Protein AF-A0A914HWP3-F1 (afdb_monomer_lite)

Foldseek 3Di:
DDPDPDDPPDDDDLVVLVVLVVQPVLVVVQVVQVVVVHGDPCSSVCSCCRPPVNHPPCPDPCVDPVNVVCVVCVVCPVVVVVVVVVVQVVQQVVCCVPVVDGPCCPVPPDPPPPDD

pLDDT: mean 80.07, std 15.44, range [36.03, 97.94]

Organism: Globodera rostochiensis (NCBI:txid31243)

InterPro domains:
  IPR012576 NADH dehydrogenase [ubiquinone] 1 beta subcomplex subunit 3 [PF08122] (39-98)

Secondary structure (DSSP, 8-state):
----------PPPGGGGTTGGG-HHHHHHHHHHHTTT---TTTTTTHHHH-SSS--GGGSTT-SHHHHHHHHHSTTHHHHHHHHHHHHHHHHHHHHHHHSS-TTTTTS--------

Structure (mmCIF, N/CA/C/O backbone):
data_AF-A0A914HWP3-F1
#
_entry.id   AF-A0A914HWP3-F1
#
loop_
_atom_site.group_PDB
_atom_site.id
_atom_site.type_symbol
_atom_site.label_atom_id
_atom_site.label_alt_id
_atom_site.label_comp_id
_atom_site.label_asym_id
_atom_site.label_entity_id
_atom_site.label_seq_id
_atom_site.pdbx_PDB_ins_code
_atom_site.Cartn_x
_atom_site.Cartn_y
_atom_site.Cartn_z
_atom_site.occupancy
_atom_site.B_iso_or_equiv
_atom_site.auth_seq_id
_atom_site.auth_comp_id
_atom_site.auth_asym_id
_atom_site.auth_atom_id
_atom_site.pdbx_PDB_model_num
ATOM 1 N N . MET A 1 1 ? -10.885 30.073 -17.946 1.00 42.28 1 MET A N 1
ATOM 2 C CA . MET A 1 1 ? -11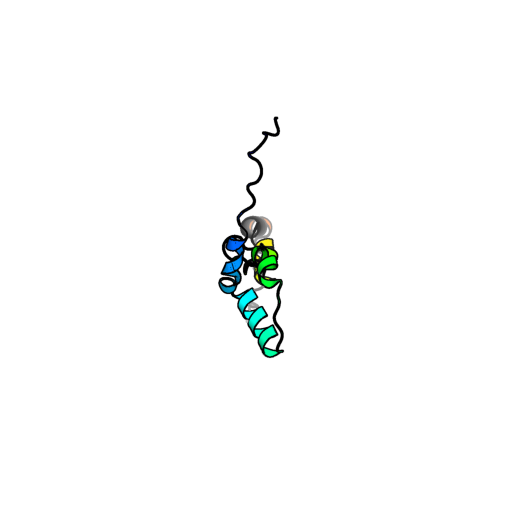.826 28.933 -17.859 1.00 42.28 1 MET A CA 1
ATOM 3 C C . MET A 1 1 ? -12.390 28.921 -16.446 1.00 42.28 1 MET A C 1
ATOM 5 O O . MET A 1 1 ? -11.610 28.897 -15.502 1.00 42.28 1 MET A O 1
ATOM 9 N N . GLY A 1 2 ? -13.701 29.134 -16.311 1.00 43.53 2 GLY A N 1
ATOM 10 C CA . GLY A 1 2 ? -14.360 29.486 -15.050 1.00 43.53 2 GLY A CA 1
ATOM 11 C C . GLY A 1 2 ? -14.321 28.372 -14.005 1.00 43.53 2 GLY A C 1
ATOM 12 O O . GLY A 1 2 ? -14.622 27.222 -14.310 1.00 43.53 2 GLY A O 1
ATOM 13 N N . HIS A 1 3 ? -13.971 28.732 -12.769 1.00 52.91 3 HIS A N 1
ATOM 14 C CA . HIS A 1 3 ? -14.231 27.904 -11.596 1.00 52.91 3 HIS A CA 1
ATOM 15 C C . HIS A 1 3 ? -15.731 27.991 -11.312 1.00 52.91 3 HIS A C 1
ATOM 17 O O . HIS A 1 3 ? -16.204 28.957 -10.719 1.00 52.91 3 HIS A O 1
ATOM 23 N N . GLY A 1 4 ? -16.489 27.031 -11.841 1.00 52.94 4 GLY A N 1
ATOM 24 C CA . GLY A 1 4 ? -17.908 26.905 -11.548 1.00 52.94 4 GLY A CA 1
ATOM 25 C C . GLY A 1 4 ? -18.111 26.750 -10.046 1.00 52.94 4 GLY A C 1
ATOM 26 O O . GLY A 1 4 ? -17.471 25.908 -9.416 1.00 52.94 4 GLY A O 1
ATOM 27 N N . ASN A 1 5 ? -19.000 27.575 -9.497 1.00 56.75 5 ASN A N 1
ATOM 28 C CA . ASN A 1 5 ? -19.604 27.391 -8.186 1.00 56.75 5 ASN A CA 1
ATOM 29 C C . ASN A 1 5 ? -20.333 26.039 -8.189 1.00 56.75 5 ASN A C 1
ATOM 31 O O . ASN A 1 5 ? -21.508 25.966 -8.542 1.00 56.75 5 ASN A O 1
ATOM 35 N N . GLY A 1 6 ? -19.615 24.956 -7.893 1.00 66.06 6 GLY A N 1
ATOM 36 C CA . GLY A 1 6 ? -20.238 23.674 -7.599 1.00 66.06 6 GLY A CA 1
ATOM 37 C C . GLY A 1 6 ? -21.149 23.842 -6.389 1.00 66.06 6 GLY A C 1
ATOM 38 O O . GLY A 1 6 ? -20.835 24.634 -5.496 1.00 66.06 6 GLY A O 1
ATOM 39 N N . ASP A 1 7 ? -22.275 23.126 -6.376 1.00 72.75 7 ASP A N 1
ATOM 40 C CA . ASP A 1 7 ? -23.163 23.078 -5.215 1.00 72.75 7 ASP A CA 1
ATOM 41 C C . ASP A 1 7 ? -22.343 22.931 -3.919 1.00 72.75 7 ASP A C 1
ATOM 43 O O . ASP A 1 7 ? -21.355 22.182 -3.910 1.00 72.75 7 ASP A O 1
ATOM 47 N N . PRO A 1 8 ? -22.724 23.620 -2.824 1.00 80.06 8 PRO A N 1
ATOM 48 C CA . PRO A 1 8 ? -22.002 23.524 -1.567 1.00 80.06 8 PRO A CA 1
ATOM 49 C C . PRO A 1 8 ? -21.828 22.055 -1.190 1.00 80.06 8 PRO A C 1
ATOM 51 O O . PRO A 1 8 ? -22.783 21.275 -1.263 1.00 80.06 8 PRO A O 1
ATOM 54 N N . PHE A 1 9 ? -20.611 21.675 -0.796 1.00 80.06 9 PHE A N 1
ATOM 55 C CA . PHE A 1 9 ? -20.318 20.310 -0.378 1.00 80.06 9 PHE A CA 1
ATOM 56 C C . PHE A 1 9 ? -21.330 19.869 0.687 1.00 80.06 9 PHE A C 1
ATOM 58 O O . PHE A 1 9 ? -21.373 20.409 1.795 1.00 80.06 9 PHE A O 1
ATOM 65 N N . LYS A 1 10 ? -22.171 18.893 0.337 1.00 84.25 10 LYS A N 1
ATOM 66 C CA . LYS A 1 10 ? -23.180 18.352 1.245 1.00 84.25 10 LYS A CA 1
ATOM 67 C C . LYS A 1 10 ? -22.485 17.409 2.216 1.00 84.25 10 LYS A C 1
ATOM 69 O O . LYS A 1 10 ? -22.155 16.279 1.861 1.00 84.25 10 LYS A O 1
ATOM 74 N N . VAL A 1 11 ? -22.258 17.885 3.438 1.00 82.75 11 VAL A N 1
ATOM 75 C CA . VAL A 1 11 ? -21.695 17.064 4.514 1.00 82.75 11 VAL A CA 1
ATOM 76 C C . VAL A 1 11 ? -22.665 15.909 4.804 1.00 82.75 11 VAL A C 1
ATOM 78 O O . VAL A 1 11 ? -23.838 16.166 5.087 1.00 82.75 11 VAL A O 1
ATOM 81 N N . PRO A 1 12 ? -22.219 14.642 4.725 1.00 85.25 12 PRO A N 1
ATOM 82 C CA . PRO A 1 12 ? -23.077 13.503 5.016 1.00 85.25 12 PRO A CA 1
ATOM 83 C C . PRO A 1 12 ? -23.476 13.489 6.495 1.00 85.25 12 PRO A C 1
ATOM 85 O O . PRO A 1 12 ? -22.723 13.919 7.370 1.00 85.25 12 PRO A O 1
ATOM 88 N N . HIS A 1 13 ? -24.663 12.955 6.783 1.00 90.12 13 HIS A N 1
ATOM 89 C CA . HIS A 1 13 ? -25.126 12.794 8.156 1.00 90.12 13 HIS A CA 1
ATOM 90 C C . HIS A 1 13 ? -24.181 11.869 8.944 1.00 90.12 13 HIS A C 1
ATOM 92 O O . HIS A 1 13 ? -23.703 10.857 8.431 1.00 90.12 13 HIS A O 1
ATOM 98 N N . TRP A 1 14 ? -23.929 12.185 10.216 1.00 87.38 14 TRP A N 1
ATOM 99 C CA . TRP A 1 14 ? -22.944 11.483 11.053 1.00 87.38 14 TRP A CA 1
ATOM 100 C C . TRP A 1 14 ? -23.216 9.979 11.210 1.00 87.38 14 TRP A C 1
ATOM 102 O O . TRP A 1 14 ? -22.292 9.205 11.466 1.00 87.38 14 TRP A O 1
ATOM 112 N N . SER A 1 15 ? -24.472 9.550 11.050 1.00 89.19 15 SER A N 1
ATOM 113 C CA . SER A 1 15 ? -24.880 8.147 11.187 1.00 89.19 15 SER A CA 1
ATOM 114 C C . SER A 1 15 ? -24.220 7.223 10.170 1.00 89.19 15 SER A C 1
ATOM 116 O O . SER A 1 15 ? -24.094 6.034 10.445 1.00 89.19 15 SER A O 1
ATOM 118 N N . VAL A 1 16 ? -23.750 7.760 9.039 1.00 86.31 16 VAL A N 1
ATOM 119 C CA . VAL A 1 16 ? -23.005 7.007 8.017 1.00 86.31 16 VAL A CA 1
ATOM 120 C C . VAL A 1 16 ? -21.738 6.367 8.605 1.00 86.31 16 VAL A C 1
ATOM 122 O O . VAL A 1 16 ? -21.273 5.341 8.114 1.00 86.31 16 VAL A O 1
ATOM 125 N N . TYR A 1 17 ? -21.197 6.918 9.698 1.00 86.31 17 TYR A N 1
ATOM 126 C CA . TYR A 1 17 ? -20.009 6.379 10.362 1.00 86.31 17 TYR A CA 1
ATOM 127 C C . TYR A 1 17 ? -20.301 5.408 11.518 1.00 86.31 17 TYR A C 1
ATOM 129 O O . TYR A 1 17 ? -19.372 4.950 12.188 1.00 86.31 17 TYR A O 1
ATOM 137 N N . ASN A 1 18 ? -21.571 5.083 11.781 1.00 88.75 18 ASN A N 1
ATOM 138 C CA . ASN A 1 18 ? -21.925 4.104 12.813 1.00 88.75 18 ASN A CA 1
ATOM 139 C C . ASN A 1 18 ? -21.577 2.668 12.404 1.00 88.75 18 ASN A C 1
ATOM 141 O O . ASN A 1 18 ? -21.314 1.855 13.285 1.00 88.75 18 ASN A O 1
ATOM 145 N N . ASP A 1 19 ? -21.478 2.393 11.104 1.00 87.75 19 ASP A N 1
ATOM 146 C CA . ASP A 1 19 ? -21.205 1.064 10.543 1.00 87.75 19 ASP A CA 1
ATOM 147 C C . ASP A 1 19 ? -19.713 0.686 10.571 1.00 87.75 19 ASP A C 1
ATOM 149 O O . ASP A 1 19 ? -19.216 -0.061 9.723 1.00 87.75 19 ASP A O 1
ATOM 153 N N . TRP A 1 20 ? -18.963 1.190 11.553 1.00 88.56 20 TRP A N 1
ATOM 154 C CA . TRP A 1 20 ? -17.519 0.981 11.648 1.00 88.56 20 TRP A CA 1
ATOM 155 C C . TRP A 1 20 ? -17.131 -0.497 11.785 1.00 88.56 20 TRP A C 1
ATOM 157 O O . TRP A 1 20 ? -16.023 -0.881 11.397 1.00 88.56 20 TRP A O 1
ATOM 167 N N . GLN A 1 21 ? -18.049 -1.348 12.263 1.00 90.50 21 GLN A N 1
ATOM 168 C CA . GLN A 1 21 ? -17.841 -2.794 12.350 1.00 90.50 21 GLN A CA 1
ATOM 169 C C . GLN A 1 21 ? -17.736 -3.475 10.975 1.00 90.50 21 GLN A C 1
ATOM 171 O O . GLN A 1 21 ? -17.249 -4.602 10.896 1.00 90.50 21 GLN A O 1
ATOM 176 N N . ARG A 1 22 ? -18.138 -2.813 9.879 1.00 88.31 22 ARG A N 1
ATOM 177 C CA . ARG A 1 22 ? -17.911 -3.331 8.517 1.00 88.31 22 ARG A CA 1
ATOM 178 C C . ARG A 1 22 ? -16.425 -3.359 8.156 1.00 88.31 22 ARG A C 1
ATOM 180 O O . ARG A 1 22 ? -16.024 -4.131 7.288 1.00 88.31 22 ARG A O 1
ATOM 187 N N . SER A 1 23 ? -15.597 -2.541 8.813 1.00 87.31 23 SER A N 1
ATOM 188 C CA . SER A 1 23 ? -14.157 -2.535 8.578 1.00 87.31 23 SER A CA 1
ATOM 189 C C . SER A 1 23 ? -13.455 -3.639 9.380 1.00 87.31 23 SER A C 1
ATOM 191 O O . SER A 1 23 ? -13.388 -3.555 10.611 1.00 87.31 23 SER A O 1
ATOM 193 N N . PRO A 1 24 ? -12.839 -4.645 8.726 1.00 88.50 24 PRO A N 1
ATOM 194 C CA . PRO A 1 24 ? -12.145 -5.719 9.438 1.00 88.50 24 PRO A CA 1
ATOM 195 C C . PRO A 1 24 ? -10.958 -5.200 10.266 1.00 88.50 24 PRO A C 1
ATOM 197 O O . PRO A 1 24 ? -10.632 -5.775 11.305 1.00 88.50 24 PRO A O 1
ATOM 200 N N . HIS A 1 25 ? -10.338 -4.092 9.846 1.00 87.75 25 HIS A N 1
ATOM 201 C CA . HIS A 1 25 ? -9.231 -3.459 10.565 1.00 87.75 25 HIS A CA 1
ATOM 202 C C . HIS A 1 25 ? -9.681 -2.872 11.906 1.00 87.75 25 HIS A C 1
ATOM 204 O O . HIS A 1 25 ? -9.042 -3.123 12.929 1.00 87.75 25 HIS A O 1
ATOM 210 N N . LEU A 1 26 ? -10.803 -2.144 11.920 1.00 91.50 26 LEU A N 1
ATOM 211 C CA . LEU A 1 26 ? -11.336 -1.549 13.147 1.00 91.50 26 LEU A CA 1
ATOM 212 C C . LEU A 1 26 ? -11.908 -2.596 14.096 1.00 91.50 26 LEU A C 1
ATOM 214 O O . LEU A 1 26 ? -11.737 -2.470 15.304 1.00 91.50 26 LEU A O 1
ATOM 218 N N . VAL A 1 27 ? -12.512 -3.664 13.571 1.00 93.00 27 VAL A N 1
ATOM 219 C CA . VAL A 1 27 ? -12.955 -4.797 14.397 1.00 93.00 27 VAL A CA 1
ATOM 220 C C . VAL A 1 27 ? -11.767 -5.469 15.087 1.00 93.00 27 VAL A C 1
ATOM 222 O O . VAL A 1 27 ? -11.826 -5.745 16.285 1.00 93.00 27 VAL A O 1
ATOM 225 N N . ALA A 1 28 ? -10.669 -5.715 14.368 1.00 92.94 28 ALA A N 1
ATOM 226 C CA . ALA A 1 28 ? -9.462 -6.293 14.960 1.00 92.94 28 ALA A CA 1
ATOM 227 C C . ALA A 1 28 ? -8.824 -5.363 16.009 1.00 92.94 28 ALA A C 1
ATOM 229 O O . ALA A 1 28 ? -8.368 -5.831 17.056 1.00 92.94 28 ALA A O 1
ATOM 230 N N . TYR A 1 29 ? -8.822 -4.054 15.749 1.00 93.50 29 TYR A N 1
ATOM 231 C CA . TYR A 1 29 ? -8.360 -3.034 16.689 1.00 93.50 29 TYR A CA 1
ATOM 232 C C . TYR A 1 29 ? -9.220 -2.990 17.960 1.00 93.50 29 TYR A C 1
ATOM 234 O O . TYR A 1 29 ? -8.675 -3.105 19.058 1.00 93.50 29 TYR A O 1
ATOM 242 N N . ALA A 1 30 ? -10.548 -2.941 17.824 1.00 94.81 30 ALA A N 1
ATOM 243 C CA . ALA A 1 30 ? -11.479 -2.966 18.949 1.00 94.81 30 ALA A CA 1
ATOM 244 C C . ALA A 1 30 ? -11.303 -4.230 19.804 1.00 94.81 30 ALA A C 1
ATOM 246 O O . ALA A 1 30 ? -11.151 -4.124 21.016 1.00 94.81 30 ALA A O 1
ATOM 247 N N . LYS A 1 31 ? -11.191 -5.413 19.181 1.00 95.69 31 LYS A N 1
ATOM 248 C CA . LYS A 1 31 ? -10.900 -6.675 19.890 1.00 95.69 31 LYS A CA 1
ATOM 249 C C . LYS A 1 31 ? -9.556 -6.649 20.622 1.00 95.69 31 LYS A C 1
ATOM 251 O O . LYS A 1 31 ? -9.394 -7.268 21.669 1.00 95.69 31 LYS A O 1
ATOM 256 N N . ARG A 1 32 ? -8.542 -5.975 20.070 1.00 96.06 32 ARG A N 1
ATOM 257 C CA . ARG A 1 32 ? -7.241 -5.823 20.739 1.00 96.06 32 ARG A CA 1
ATOM 258 C C . ARG A 1 32 ? -7.352 -4.933 21.975 1.00 96.06 32 ARG A C 1
ATOM 260 O O . ARG A 1 32 ? -6.749 -5.280 22.983 1.00 96.06 32 ARG A O 1
ATOM 267 N N . LEU A 1 33 ? -8.103 -3.838 21.896 1.00 96.38 33 LEU A N 1
ATOM 268 C CA . LEU A 1 33 ? -8.366 -2.966 23.041 1.00 96.38 33 LEU A CA 1
ATOM 269 C C . LEU A 1 33 ? -9.192 -3.672 24.113 1.00 96.38 33 LEU A C 1
ATOM 271 O O . LEU A 1 33 ? -8.833 -3.618 25.284 1.00 96.38 33 LEU A O 1
ATOM 275 N N . GLU A 1 34 ? -10.224 -4.407 23.705 1.00 96.00 34 GLU A N 1
ATOM 276 C CA . GLU A 1 34 ? -11.084 -5.175 24.604 1.00 96.00 34 GLU A CA 1
ATOM 277 C C . GLU A 1 34 ? -10.288 -6.224 25.390 1.00 96.00 34 GLU A C 1
ATOM 279 O O . GLU A 1 34 ? -10.464 -6.349 26.598 1.00 96.00 34 GLU A O 1
ATOM 284 N N . ARG A 1 35 ? -9.320 -6.900 24.749 1.00 96.12 35 ARG A N 1
ATOM 285 C CA . ARG A 1 35 ? -8.377 -7.802 25.442 1.00 96.12 35 ARG A CA 1
ATOM 286 C C . ARG A 1 35 ? -7.542 -7.113 26.523 1.00 96.12 35 ARG A C 1
ATOM 288 O O . ARG A 1 35 ? -7.043 -7.792 27.411 1.00 96.12 35 ARG A O 1
ATOM 295 N N . MET A 1 36 ? -7.366 -5.798 26.438 1.00 96.06 36 MET A N 1
ATOM 296 C CA . MET A 1 36 ? -6.684 -4.991 27.453 1.00 96.06 36 MET A CA 1
ATOM 297 C C . MET A 1 36 ? -7.669 -4.349 28.446 1.00 96.06 36 MET A C 1
ATOM 299 O O . MET A 1 36 ? -7.232 -3.656 29.356 1.00 96.06 36 MET A O 1
ATOM 303 N N . GLY A 1 37 ? -8.981 -4.558 28.284 1.00 95.88 37 GLY A N 1
ATOM 304 C CA . GLY A 1 37 ? -10.026 -3.897 29.070 1.00 95.88 37 GLY A CA 1
ATOM 305 C C . GLY A 1 37 ? -10.293 -2.443 28.658 1.00 95.88 37 GLY A C 1
ATOM 306 O O . GLY A 1 37 ? -10.929 -1.705 29.406 1.00 95.88 37 GLY A O 1
ATOM 307 N N . LEU A 1 38 ? -9.808 -2.010 27.488 1.00 96.31 38 LEU A N 1
ATOM 308 C CA . LEU A 1 38 ? -9.985 -0.650 26.976 1.00 96.31 38 LEU A CA 1
ATOM 309 C C . LEU A 1 38 ? -11.066 -0.586 25.890 1.00 96.31 38 LEU A C 1
ATOM 311 O O . LEU A 1 38 ? -11.284 -1.529 25.128 1.00 96.31 38 LEU A O 1
ATOM 315 N N . LYS A 1 39 ? -11.693 0.586 25.768 1.00 93.75 39 LYS A N 1
ATOM 316 C CA . LYS A 1 39 ? -12.617 0.933 24.684 1.00 93.75 39 LYS A CA 1
ATOM 317 C C . LYS A 1 39 ? -12.223 2.281 24.093 1.00 93.75 39 LYS A C 1
ATOM 319 O O . LYS A 1 39 ? -12.018 3.235 24.834 1.00 93.75 39 LYS A O 1
ATOM 324 N N . ASP A 1 40 ? -12.163 2.362 22.767 1.00 93.88 40 ASP A N 1
ATOM 325 C CA . ASP A 1 40 ? -11.893 3.613 22.057 1.00 93.88 40 ASP A CA 1
ATOM 326 C C . ASP A 1 40 ? -13.207 4.363 21.752 1.00 93.88 40 ASP A C 1
ATOM 328 O O . ASP A 1 40 ? -14.023 3.869 20.964 1.00 93.88 40 ASP A O 1
ATOM 332 N N . PRO A 1 41 ? -13.448 5.546 22.351 1.00 93.88 41 PRO A N 1
ATOM 333 C CA . PRO A 1 41 ? -14.644 6.343 22.079 1.00 93.88 41 PRO A CA 1
ATOM 334 C C . PRO A 1 41 ? -14.621 7.021 20.697 1.00 93.88 41 PRO A C 1
ATOM 336 O O . PRO A 1 41 ? -15.679 7.399 20.187 1.00 93.88 41 PRO A O 1
ATOM 339 N N . TRP A 1 42 ? -13.451 7.142 20.063 1.00 94.06 42 TRP A N 1
ATOM 340 C CA . TRP A 1 42 ? -13.241 7.841 18.791 1.00 94.06 42 TRP A CA 1
ATOM 341 C C . TRP A 1 42 ? -13.258 6.921 17.569 1.00 94.06 42 TRP A C 1
ATOM 343 O O . TRP A 1 42 ? -13.082 7.393 16.445 1.00 94.06 42 TRP A O 1
ATOM 353 N N . ILE A 1 43 ? -13.540 5.628 17.748 1.00 93.00 43 ILE A N 1
ATOM 354 C CA . ILE A 1 43 ? -13.478 4.633 16.666 1.00 93.00 43 ILE A CA 1
ATOM 355 C C . ILE A 1 43 ? -14.366 4.978 15.456 1.00 93.00 43 ILE A C 1
ATOM 357 O O . ILE A 1 43 ? -14.006 4.705 14.313 1.00 93.00 43 ILE A O 1
ATOM 361 N N . A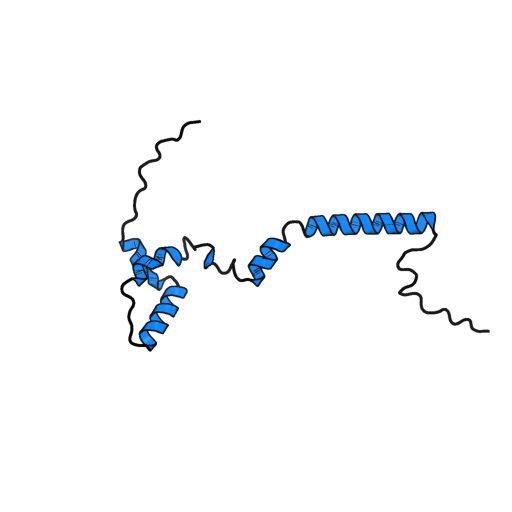RG A 1 44 ? -15.499 5.654 15.688 1.00 91.31 44 ARG A N 1
ATOM 362 C CA . ARG A 1 44 ? -16.381 6.148 14.616 1.00 91.31 44 ARG A CA 1
ATOM 363 C C . ARG A 1 44 ? -15.750 7.287 13.821 1.00 91.31 44 ARG A C 1
ATOM 365 O O . ARG A 1 44 ? -15.902 7.341 12.608 1.00 91.31 44 ARG A O 1
ATOM 372 N N . ASN A 1 45 ? -15.014 8.175 14.487 1.00 91.38 45 ASN A N 1
ATOM 373 C CA . ASN A 1 45 ? -14.381 9.324 13.842 1.00 91.38 45 ASN A CA 1
ATOM 374 C C . ASN A 1 45 ? -13.251 8.906 12.896 1.00 91.38 45 ASN A C 1
ATOM 376 O O . ASN A 1 45 ? -12.994 9.587 11.915 1.00 91.38 45 ASN A O 1
ATOM 380 N N . ILE A 1 46 ? -12.587 7.779 13.159 1.00 89.25 46 ILE A N 1
ATOM 381 C CA . ILE A 1 46 ? -11.523 7.258 12.287 1.00 89.25 46 ILE A CA 1
ATOM 382 C C . ILE A 1 46 ? -12.052 6.323 11.191 1.00 89.25 46 ILE A C 1
ATOM 384 O O . ILE A 1 46 ? -11.292 5.921 10.313 1.00 89.25 46 ILE A O 1
ATOM 388 N N . TYR A 1 47 ? -13.346 5.978 11.203 1.00 88.94 47 TYR A N 1
ATOM 389 C CA . TYR A 1 47 ? -13.907 4.985 10.286 1.00 88.94 47 TYR A CA 1
ATOM 390 C C . TYR A 1 47 ? -13.811 5.367 8.813 1.00 88.94 47 TYR A C 1
ATOM 392 O O . TYR A 1 47 ? -13.526 4.496 7.995 1.00 88.94 47 TYR A O 1
ATOM 400 N N . TRP A 1 48 ? -13.956 6.648 8.468 1.00 84.94 48 TRP A N 1
ATOM 401 C CA . TRP A 1 48 ? -13.836 7.110 7.080 1.00 84.94 48 TRP A CA 1
ATOM 402 C C . TRP A 1 48 ? -12.508 6.699 6.427 1.00 84.94 48 TRP A C 1
ATOM 404 O O . TRP A 1 48 ?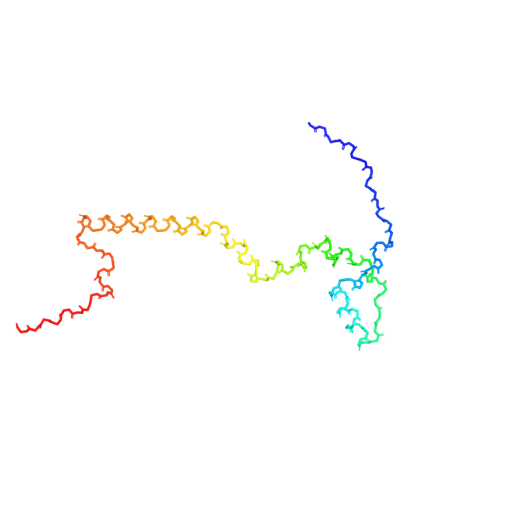 -12.471 6.440 5.229 1.00 84.94 48 TRP A O 1
ATOM 414 N N . MET A 1 49 ? -11.433 6.568 7.211 1.00 82.94 49 MET A N 1
ATOM 415 C CA . MET A 1 49 ? -10.119 6.154 6.720 1.00 82.94 49 MET A CA 1
ATOM 416 C C . MET A 1 49 ? -10.044 4.654 6.397 1.00 82.94 49 MET A C 1
ATOM 418 O O . MET A 1 49 ? -9.255 4.238 5.548 1.00 82.94 49 MET A O 1
ATOM 422 N N . TYR A 1 50 ? -10.868 3.847 7.065 1.00 82.06 50 TYR A N 1
ATOM 423 C CA . TYR A 1 50 ? -10.891 2.387 6.962 1.00 82.06 50 TYR A CA 1
ATOM 424 C C . TYR A 1 50 ? -12.168 1.847 6.306 1.00 82.06 50 TYR A C 1
ATOM 426 O O . TYR A 1 50 ? -12.413 0.635 6.356 1.00 82.06 50 TYR A O 1
ATOM 434 N N . ASN A 1 51 ? -12.990 2.729 5.733 1.00 80.44 51 ASN A N 1
ATOM 435 C CA . ASN A 1 51 ? -14.220 2.358 5.056 1.00 80.44 51 ASN A CA 1
ATOM 436 C C . ASN A 1 51 ? -13.875 1.563 3.780 1.00 80.44 51 ASN A C 1
ATOM 438 O O . ASN A 1 51 ? -13.130 2.069 2.940 1.00 80.44 51 ASN A O 1
ATOM 442 N N . PRO A 1 52 ? -14.390 0.331 3.606 1.00 72.44 52 PRO A N 1
ATOM 443 C CA . PRO A 1 52 ? -14.117 -0.479 2.419 1.00 72.44 52 PRO A CA 1
ATOM 444 C C . PRO A 1 52 ? -14.678 0.107 1.113 1.00 72.44 52 PRO A C 1
ATOM 446 O O . PRO A 1 52 ? -14.176 -0.245 0.049 1.00 72.44 52 PRO A O 1
ATOM 449 N N . GLU A 1 53 ? -15.689 0.979 1.176 1.00 73.38 53 GLU A N 1
ATOM 450 C CA . GLU A 1 53 ? -16.292 1.635 0.002 1.00 73.38 53 GLU A CA 1
ATOM 451 C C . GLU A 1 53 ? -15.460 2.831 -0.486 1.00 73.38 53 GLU A C 1
ATOM 453 O O . GLU A 1 53 ? -15.408 3.111 -1.681 1.00 73.38 53 GLU A O 1
ATOM 458 N N . PHE A 1 54 ? -14.737 3.483 0.428 1.00 66.88 54 PHE A N 1
ATOM 459 C CA . PHE A 1 54 ? -13.809 4.577 0.132 1.00 66.88 54 PHE A CA 1
ATOM 460 C C . PHE A 1 54 ? -12.447 4.280 0.757 1.00 66.88 54 PHE A C 1
ATOM 462 O O . PHE A 1 54 ? -12.002 5.003 1.653 1.00 66.88 54 PHE A O 1
ATOM 469 N N . PRO A 1 55 ? -11.783 3.189 0.340 1.00 60.50 55 PRO A N 1
ATOM 470 C CA . PRO A 1 55 ? -10.587 2.747 1.018 1.00 60.50 55 PRO A CA 1
ATOM 471 C C . PRO A 1 55 ? -9.509 3.808 0.818 1.00 60.50 55 PRO A C 1
ATOM 473 O O . PRO A 1 55 ? -9.121 4.124 -0.312 1.00 60.50 55 PRO A O 1
ATOM 476 N N . ASN A 1 56 ? -9.005 4.374 1.920 1.00 62.31 56 ASN A N 1
ATOM 477 C CA . ASN A 1 56 ? -7.791 5.165 1.835 1.00 62.31 56 ASN A CA 1
ATOM 478 C C . ASN A 1 56 ? -6.720 4.248 1.234 1.00 62.31 56 ASN A C 1
ATOM 480 O O . ASN A 1 56 ? -6.453 3.147 1.732 1.00 62.31 56 ASN A O 1
ATOM 484 N N . LYS A 1 57 ? -6.140 4.702 0.121 1.00 60.38 57 LYS A N 1
ATOM 485 C CA . LYS A 1 57 ? -5.131 3.981 -0.653 1.00 60.38 57 LYS A CA 1
ATOM 486 C C . LYS A 1 57 ? -4.069 3.382 0.274 1.00 60.38 57 LYS A C 1
ATOM 488 O O . LYS A 1 57 ? -3.787 2.196 0.167 1.00 60.38 57 LYS A O 1
ATOM 493 N N . ALA A 1 58 ? -3.627 4.123 1.291 1.00 58.56 58 ALA A N 1
ATOM 494 C CA . ALA A 1 58 ? -2.631 3.672 2.266 1.00 58.56 58 ALA A CA 1
ATOM 495 C C . ALA A 1 58 ? -2.954 2.337 2.982 1.00 58.56 58 ALA A C 1
ATOM 497 O O . ALA A 1 58 ? -2.032 1.597 3.317 1.00 58.56 58 ALA A O 1
ATOM 498 N N . TYR A 1 59 ? -4.233 1.999 3.188 1.00 55.84 59 TYR A N 1
ATOM 499 C CA . TYR A 1 59 ? -4.664 0.792 3.917 1.00 55.84 59 TYR A CA 1
ATOM 500 C C . TYR A 1 59 ? -5.249 -0.293 3.011 1.00 55.84 59 TYR A C 1
ATOM 502 O O . TYR A 1 59 ? -5.645 -1.364 3.475 1.00 55.84 59 TYR A O 1
ATOM 510 N N . THR A 1 60 ? -5.293 -0.049 1.702 1.00 60.59 60 THR A N 1
ATOM 511 C CA . THR A 1 60 ? -5.763 -1.050 0.745 1.00 60.59 60 THR A CA 1
ATOM 512 C C . THR A 1 60 ? -4.683 -2.120 0.572 1.00 60.59 60 THR A C 1
ATOM 514 O O . THR A 1 60 ? -3.503 -1.797 0.434 1.00 60.59 60 THR A O 1
ATOM 517 N N . LYS A 1 61 ? -5.069 -3.403 0.471 1.00 59.38 61 LYS A N 1
ATOM 518 C CA . LYS A 1 61 ? -4.165 -4.541 0.154 1.00 59.38 61 LYS A CA 1
ATOM 519 C C . LYS A 1 61 ? -3.339 -4.359 -1.134 1.00 59.38 61 LYS A C 1
ATOM 521 O O . LYS A 1 61 ? -2.525 -5.216 -1.465 1.00 59.38 61 LYS A O 1
ATOM 526 N N . GLU A 1 62 ? -3.580 -3.303 -1.902 1.00 59.19 62 GLU A N 1
ATOM 527 C CA . GLU A 1 62 ? -2.788 -2.879 -3.056 1.00 59.19 62 GLU A CA 1
ATOM 528 C C . GLU A 1 62 ? -1.421 -2.280 -2.683 1.00 59.19 62 GLU A C 1
ATOM 530 O O . GLU A 1 62 ? -0.502 -2.357 -3.494 1.00 59.19 62 GLU A O 1
ATOM 535 N N . TYR A 1 63 ? -1.262 -1.737 -1.471 1.00 60.88 63 TYR A N 1
ATOM 536 C CA . TYR A 1 63 ? -0.062 -1.006 -1.029 1.00 60.88 63 TYR A CA 1
ATOM 537 C C . TYR A 1 63 ? 0.839 -1.816 -0.089 1.00 60.88 63 TYR A C 1
ATOM 539 O O . TYR A 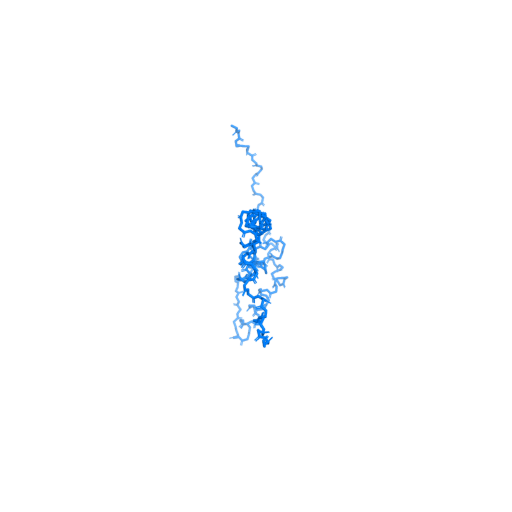1 63 ? 1.719 -1.279 0.576 1.00 60.88 63 TYR A O 1
ATOM 547 N N . THR A 1 64 ? 0.660 -3.137 -0.051 1.00 71.62 64 THR A N 1
ATOM 548 C CA . THR A 1 64 ? 1.640 -4.040 0.564 1.00 71.62 64 THR A CA 1
ATOM 549 C C . THR A 1 64 ? 2.991 -3.881 -0.150 1.00 71.62 64 THR A C 1
ATOM 551 O O . THR A 1 64 ? 2.986 -3.858 -1.385 1.00 71.62 64 THR A O 1
ATOM 554 N N . PRO A 1 65 ? 4.140 -3.831 0.559 1.00 69.69 65 PRO A N 1
ATOM 555 C CA . PRO A 1 65 ? 5.445 -3.520 -0.038 1.00 69.69 65 PRO A CA 1
ATOM 556 C C . PRO A 1 65 ? 5.760 -4.298 -1.324 1.00 69.69 65 PRO A C 1
ATOM 558 O O . PRO A 1 65 ? 6.156 -3.706 -2.323 1.00 69.69 65 PRO A O 1
ATOM 561 N N . GLY A 1 66 ? 5.477 -5.606 -1.354 1.00 76.12 66 GLY A N 1
ATOM 562 C CA . GLY A 1 66 ? 5.685 -6.432 -2.550 1.00 76.12 66 GLY A CA 1
ATOM 563 C C . GLY A 1 66 ? 4.777 -6.071 -3.734 1.00 76.12 66 GLY A C 1
ATOM 564 O O . GLY A 1 66 ? 5.229 -6.041 -4.876 1.00 76.12 66 GLY A O 1
ATOM 565 N N . LYS A 1 67 ? 3.503 -5.742 -3.489 1.00 76.56 67 LYS A N 1
ATOM 566 C CA . LYS A 1 67 ? 2.574 -5.318 -4.552 1.00 76.56 67 LYS A CA 1
ATOM 567 C C . LYS A 1 67 ? 2.881 -3.914 -5.053 1.00 76.56 67 LYS A C 1
ATOM 569 O O . LYS A 1 67 ? 2.751 -3.676 -6.251 1.00 76.56 67 LYS A O 1
ATOM 574 N N . LEU A 1 68 ? 3.328 -3.022 -4.170 1.00 77.75 68 LEU A N 1
ATOM 575 C CA . LEU A 1 68 ? 3.778 -1.685 -4.540 1.00 77.75 68 LEU A CA 1
ATOM 576 C C . LEU A 1 68 ? 5.033 -1.753 -5.418 1.00 77.75 68 LEU A C 1
ATOM 578 O O . LEU A 1 68 ? 5.052 -1.140 -6.482 1.00 77.75 68 LEU A O 1
ATOM 582 N N . ALA A 1 69 ? 6.019 -2.572 -5.040 1.00 79.19 69 ALA A N 1
ATOM 583 C CA . ALA A 1 69 ? 7.198 -2.829 -5.866 1.00 79.19 69 ALA A CA 1
ATOM 584 C C . ALA A 1 69 ? 6.799 -3.351 -7.256 1.00 79.19 69 ALA A C 1
ATOM 586 O O . ALA A 1 69 ? 7.218 -2.804 -8.272 1.00 79.19 69 ALA A O 1
ATOM 587 N N . TRP A 1 70 ? 5.895 -4.334 -7.326 1.00 82.31 70 TRP A N 1
ATOM 588 C CA . TRP A 1 70 ? 5.383 -4.841 -8.605 1.00 82.31 70 TRP A CA 1
ATOM 589 C C . TRP A 1 70 ? 4.603 -3.793 -9.407 1.00 82.31 70 TRP A C 1
ATOM 591 O O . TRP A 1 70 ? 4.664 -3.788 -10.633 1.00 82.31 70 TRP A O 1
ATOM 601 N N . LYS A 1 71 ? 3.876 -2.893 -8.745 1.00 80.19 71 LYS A N 1
ATOM 602 C CA . LYS A 1 71 ? 3.142 -1.797 -9.392 1.00 80.19 71 LYS A CA 1
ATOM 603 C C . LYS A 1 71 ? 4.082 -0.743 -9.984 1.00 80.19 71 LYS A C 1
ATOM 605 O O . LYS A 1 71 ? 3.746 -0.180 -11.017 1.00 80.19 71 LYS A O 1
ATOM 610 N N . ILE A 1 72 ? 5.243 -0.521 -9.367 1.00 80.88 72 ILE A N 1
ATOM 611 C CA . ILE A 1 72 ? 6.292 0.383 -9.864 1.00 80.88 72 ILE A CA 1
ATOM 612 C C . ILE A 1 72 ? 7.100 -0.272 -10.992 1.00 80.88 72 ILE A C 1
ATOM 614 O O . ILE A 1 72 ? 7.435 0.396 -11.961 1.00 80.88 72 ILE A O 1
ATOM 618 N N . LEU A 1 73 ? 7.382 -1.575 -10.896 1.00 81.62 73 LEU A N 1
ATOM 619 C CA . LEU A 1 73 ? 8.243 -2.287 -11.850 1.00 81.62 73 LEU A CA 1
ATOM 620 C C . LEU A 1 73 ? 7.523 -2.748 -13.127 1.00 81.62 73 LEU A C 1
ATOM 622 O O . LEU A 1 73 ? 8.153 -2.909 -14.166 1.00 81.62 73 LEU A O 1
ATOM 626 N N . LYS A 1 74 ? 6.208 -2.996 -13.077 1.00 85.75 74 LYS A N 1
ATOM 627 C CA . LYS A 1 74 ? 5.438 -3.489 -14.236 1.00 85.75 74 LYS A CA 1
ATOM 628 C C . LYS A 1 74 ? 5.304 -2.496 -15.399 1.00 85.75 74 LYS A C 1
ATOM 630 O O . LYS A 1 74 ? 5.369 -2.953 -16.545 1.00 85.75 74 LYS A O 1
ATOM 635 N N . PRO A 1 75 ? 5.049 -1.194 -15.174 1.00 85.81 75 PRO A N 1
ATOM 636 C CA . PRO A 1 75 ? 4.997 -0.222 -16.257 1.00 85.81 75 PRO A CA 1
ATOM 637 C C . PRO A 1 75 ? 6.347 -0.177 -16.978 1.00 85.81 75 PRO A C 1
ATOM 639 O O . PRO A 1 75 ? 7.385 -0.022 -16.350 1.00 85.81 75 PRO A O 1
ATOM 642 N N . GLY A 1 76 ? 6.342 -0.362 -18.297 1.00 82.88 76 GLY A N 1
ATOM 643 C CA . GLY A 1 76 ? 7.563 -0.343 -19.109 1.00 82.88 76 GLY A CA 1
ATOM 644 C C . GLY A 1 76 ? 8.322 -1.671 -19.190 1.00 82.88 76 GLY A C 1
ATOM 645 O O . GLY A 1 76 ? 9.058 -1.856 -20.152 1.00 82.88 76 GLY A O 1
ATOM 646 N N . PHE A 1 77 ? 8.085 -2.650 -18.303 1.00 89.75 77 PHE A N 1
ATOM 647 C CA . PHE A 1 77 ? 8.794 -3.942 -18.359 1.00 89.75 77 PHE A CA 1
ATOM 648 C C . PHE A 1 77 ? 8.602 -4.669 -19.699 1.00 89.75 77 PHE A C 1
ATOM 650 O O . PHE A 1 77 ? 9.560 -5.154 -20.289 1.00 89.75 77 PHE A O 1
ATOM 657 N N . LYS A 1 78 ? 7.369 -4.696 -20.231 1.00 88.56 78 LYS A N 1
ATOM 658 C CA . LYS A 1 78 ? 7.077 -5.330 -21.531 1.00 88.56 78 LYS A CA 1
ATOM 659 C C . LYS A 1 78 ? 7.770 -4.625 -22.700 1.00 88.56 78 LYS A C 1
ATOM 661 O O . LYS A 1 78 ? 8.258 -5.287 -23.606 1.00 88.56 78 LYS A O 1
ATOM 666 N N . GLN A 1 79 ? 7.796 -3.293 -22.676 1.00 92.38 79 GLN A N 1
ATOM 667 C CA . GLN A 1 79 ? 8.440 -2.489 -23.717 1.00 92.38 79 GLN A CA 1
ATOM 668 C C . GLN A 1 79 ? 9.963 -2.634 -23.646 1.00 92.38 79 GLN A C 1
ATOM 670 O O . GLN A 1 79 ? 10.598 -2.844 -24.673 1.00 92.38 79 GLN A O 1
ATOM 675 N N . GLY A 1 80 ? 10.533 -2.614 -22.437 1.00 91.94 80 GLY A N 1
ATOM 676 C CA . GLY A 1 80 ? 11.953 -2.870 -22.203 1.00 91.94 80 GLY A CA 1
ATOM 677 C C . GLY A 1 80 ? 12.372 -4.270 -22.646 1.00 91.94 80 GLY A C 1
ATOM 678 O O . GLY A 1 80 ? 13.375 -4.409 -23.335 1.00 91.94 80 GLY A O 1
ATOM 679 N N . LEU A 1 81 ? 11.569 -5.296 -22.341 1.00 94.56 81 LEU A N 1
ATOM 680 C CA . LEU A 1 81 ? 11.827 -6.662 -22.799 1.00 94.56 81 LEU A CA 1
ATOM 681 C C . LEU A 1 81 ? 11.788 -6.765 -24.330 1.00 94.56 81 LEU A C 1
ATOM 683 O O . LEU A 1 81 ? 12.664 -7.388 -24.920 1.00 94.56 81 LEU A O 1
ATOM 687 N N . ALA A 1 82 ? 10.809 -6.130 -24.981 1.00 96.06 82 ALA A N 1
ATOM 688 C CA . ALA A 1 82 ? 10.727 -6.113 -26.439 1.00 96.06 82 ALA A CA 1
ATOM 689 C C . ALA A 1 82 ? 11.951 -5.428 -27.072 1.00 96.06 82 ALA A C 1
ATOM 691 O O . ALA A 1 82 ? 12.542 -5.977 -27.999 1.00 96.06 82 ALA A O 1
ATOM 692 N N . LEU A 1 83 ? 12.368 -4.273 -26.543 1.00 97.19 83 LEU A N 1
ATOM 693 C CA . LEU A 1 83 ? 13.571 -3.574 -27.004 1.00 97.19 83 LEU A CA 1
ATOM 694 C C . LEU A 1 83 ? 14.834 -4.416 -26.801 1.00 97.19 83 LEU A C 1
ATOM 696 O O . LEU A 1 83 ? 15.644 -4.512 -27.718 1.00 97.19 83 LEU A O 1
ATOM 700 N N . ALA A 1 84 ? 14.978 -5.072 -25.648 1.00 96.25 84 ALA A N 1
ATOM 701 C CA . ALA A 1 84 ? 16.112 -5.949 -25.373 1.00 96.25 84 ALA A CA 1
ATOM 702 C C . ALA A 1 84 ? 16.193 -7.109 -26.378 1.00 96.25 84 ALA A C 1
ATOM 704 O O . ALA A 1 84 ? 17.260 -7.373 -26.922 1.00 96.25 84 ALA A O 1
ATOM 705 N N . VAL A 1 85 ? 15.065 -7.759 -26.684 1.00 97.00 85 VAL A N 1
ATOM 706 C CA . VAL A 1 85 ? 15.016 -8.838 -27.685 1.00 97.00 85 VAL A CA 1
ATOM 707 C C . VAL A 1 85 ? 15.391 -8.326 -29.078 1.00 97.00 85 VAL A C 1
ATOM 709 O O . VAL A 1 85 ? 16.158 -8.983 -29.777 1.00 97.00 85 VAL A O 1
ATOM 712 N N . VAL A 1 86 ? 14.896 -7.152 -29.479 1.00 97.94 86 VAL A N 1
ATOM 713 C CA . VAL A 1 86 ? 15.233 -6.551 -30.781 1.00 97.94 86 VAL A CA 1
ATOM 714 C C . VAL A 1 86 ? 16.732 -6.269 -30.892 1.00 97.94 86 VAL A C 1
ATOM 716 O O . VAL A 1 86 ? 17.336 -6.608 -31.908 1.00 97.94 86 VAL A O 1
ATOM 719 N N . VAL A 1 87 ? 17.336 -5.692 -29.849 1.00 97.00 87 VAL A N 1
ATOM 720 C CA . VAL A 1 87 ? 18.780 -5.413 -29.818 1.00 97.00 87 VAL A CA 1
ATOM 721 C C . VAL A 1 87 ? 19.582 -6.711 -29.887 1.00 97.00 87 VAL A C 1
ATOM 723 O O . VAL A 1 87 ? 20.455 -6.824 -30.742 1.00 97.00 87 VAL A O 1
ATOM 726 N N . LEU A 1 88 ? 19.229 -7.720 -29.083 1.00 95.00 88 LEU A N 1
ATOM 727 C CA . LEU A 1 88 ? 19.911 -9.020 -29.087 1.00 95.00 88 LEU A CA 1
ATOM 728 C C . LEU A 1 88 ? 19.882 -9.690 -30.466 1.00 95.00 88 LEU A C 1
ATOM 730 O O . LEU A 1 88 ? 20.900 -10.196 -30.932 1.00 95.00 88 LEU A O 1
ATOM 734 N N . VAL A 1 89 ? 18.731 -9.683 -31.145 1.00 95.69 89 VAL A N 1
ATOM 735 C CA . VAL A 1 89 ? 18.610 -10.256 -32.495 1.00 95.69 89 VAL A CA 1
ATOM 736 C C . VAL A 1 89 ? 19.460 -9.479 -33.502 1.00 95.69 89 VAL A C 1
ATOM 738 O O . VAL A 1 89 ? 20.102 -10.094 -34.353 1.00 95.69 89 VAL A O 1
ATOM 741 N N . ALA A 1 90 ? 19.489 -8.147 -33.410 1.00 95.81 90 ALA A N 1
ATOM 742 C CA . ALA A 1 90 ? 20.293 -7.312 -34.297 1.00 95.81 90 ALA A CA 1
ATOM 743 C C . ALA A 1 90 ? 21.801 -7.546 -34.104 1.00 95.81 90 ALA A C 1
ATOM 745 O O . ALA A 1 90 ? 22.523 -7.716 -35.088 1.00 95.81 90 ALA A O 1
ATOM 746 N N . GLU A 1 91 ? 22.268 -7.603 -32.854 1.00 93.00 91 GLU A N 1
ATOM 747 C CA . GLU A 1 91 ? 23.666 -7.888 -32.509 1.00 93.00 91 GLU A CA 1
ATOM 748 C C . GLU A 1 91 ? 24.092 -9.271 -32.999 1.00 93.00 91 GLU A C 1
ATOM 750 O O . GLU A 1 91 ? 25.133 -9.421 -33.639 1.00 93.00 91 GLU A O 1
ATOM 755 N N . GLU A 1 92 ? 23.258 -10.279 -32.761 1.00 91.19 92 GLU A N 1
ATOM 756 C CA . GLU A 1 92 ? 23.547 -11.652 -33.149 1.00 91.19 92 GLU A CA 1
ATOM 757 C C . GLU A 1 92 ? 23.561 -11.830 -34.674 1.00 91.19 92 GLU A C 1
ATOM 759 O O . GLU A 1 92 ? 24.452 -12.484 -35.227 1.00 91.19 92 GLU A O 1
ATOM 764 N N . ALA A 1 93 ? 22.604 -11.218 -35.378 1.00 91.88 93 ALA A N 1
ATOM 765 C CA . ALA A 1 93 ? 22.574 -11.221 -36.836 1.00 91.88 93 ALA A CA 1
ATOM 766 C C . ALA A 1 93 ? 23.815 -10.527 -37.416 1.00 91.88 93 ALA A C 1
ATOM 768 O O . ALA A 1 93 ? 24.455 -11.065 -38.322 1.00 91.88 93 ALA A O 1
ATOM 769 N N . TYR A 1 94 ? 24.200 -9.373 -36.863 1.00 92.12 94 TYR A N 1
ATOM 770 C CA . TYR A 1 94 ? 25.420 -8.674 -37.261 1.00 92.12 94 TYR A CA 1
ATOM 771 C C . TYR A 1 94 ? 26.672 -9.520 -37.001 1.00 92.12 94 TYR A C 1
ATOM 773 O O . TYR A 1 94 ? 27.539 -9.622 -37.872 1.00 92.12 94 TYR A O 1
ATOM 781 N N . SER A 1 95 ? 26.747 -10.173 -35.837 1.00 88.94 95 SER A N 1
ATOM 782 C CA . SER A 1 95 ? 27.872 -11.030 -35.466 1.00 88.94 95 SER A CA 1
ATOM 783 C C . SER A 1 95 ? 28.026 -12.211 -36.422 1.00 88.94 95 SER A C 1
ATOM 785 O O . SER A 1 95 ? 29.122 -12.445 -36.938 1.00 88.94 95 SER A O 1
ATOM 787 N N . LYS A 1 96 ? 26.924 -12.897 -36.754 1.00 86.88 96 LYS A N 1
ATOM 788 C CA . LYS A 1 96 ? 26.938 -13.975 -37.754 1.00 86.88 96 LYS A CA 1
ATOM 789 C C . LYS A 1 96 ? 27.393 -13.488 -39.125 1.00 86.88 96 LYS A C 1
ATOM 791 O O . LYS A 1 96 ? 28.199 -14.161 -39.758 1.00 86.88 96 LYS A O 1
ATOM 796 N N . LEU A 1 97 ? 26.894 -12.338 -39.582 1.00 90.75 97 LEU A N 1
ATOM 797 C CA . LEU A 1 97 ? 27.209 -11.820 -40.916 1.00 90.75 97 LEU A CA 1
ATOM 798 C C . LEU A 1 97 ? 28.664 -11.360 -41.042 1.00 90.75 97 LEU A C 1
ATOM 800 O O . LEU A 1 97 ? 29.282 -11.580 -42.080 1.00 90.75 97 LEU A O 1
ATOM 804 N N . LYS A 1 98 ? 29.210 -10.711 -40.008 1.00 88.81 98 LYS A N 1
ATOM 805 C CA . LYS A 1 98 ? 30.548 -10.110 -40.073 1.00 88.81 98 LYS A CA 1
ATOM 806 C C . LYS A 1 98 ? 31.658 -11.025 -39.570 1.00 88.81 98 LYS A C 1
ATOM 808 O O . LYS A 1 98 ? 32.741 -11.029 -40.145 1.00 88.81 98 LYS A O 1
ATOM 813 N N . TYR A 1 99 ? 31.411 -11.757 -38.490 1.00 82.31 99 TYR A N 1
ATOM 814 C CA . TYR A 1 99 ? 32.428 -12.556 -37.805 1.00 82.31 99 TYR A CA 1
ATOM 815 C C . TYR A 1 99 ? 32.217 -14.066 -37.994 1.00 82.31 99 TYR A C 1
ATOM 817 O O . TYR A 1 99 ? 33.087 -14.853 -37.628 1.00 82.31 99 TYR A O 1
ATOM 825 N N . GLY A 1 100 ? 31.096 -14.494 -38.587 1.00 82.56 100 GLY A N 1
ATOM 826 C CA . GLY A 1 100 ? 30.816 -15.904 -38.887 1.00 82.56 100 GLY A CA 1
ATOM 827 C C . GLY A 1 100 ? 30.415 -16.746 -37.673 1.00 82.56 100 GLY A C 1
ATOM 828 O O . GLY A 1 100 ? 30.179 -17.942 -37.806 1.00 82.56 100 GLY A O 1
ATOM 829 N N . HIS A 1 101 ? 30.312 -16.139 -36.492 1.00 78.75 101 HIS A N 1
ATOM 830 C CA . HIS A 1 101 ? 29.932 -16.812 -35.257 1.00 78.75 101 HIS A CA 1
ATOM 831 C C . HIS A 1 101 ? 29.059 -15.909 -34.390 1.00 78.75 101 HIS A C 1
ATOM 833 O O . HIS A 1 101 ? 28.985 -14.691 -34.565 1.00 78.75 101 HIS A O 1
ATOM 839 N N . THR A 1 102 ? 28.368 -16.545 -33.460 1.00 82.69 102 THR A N 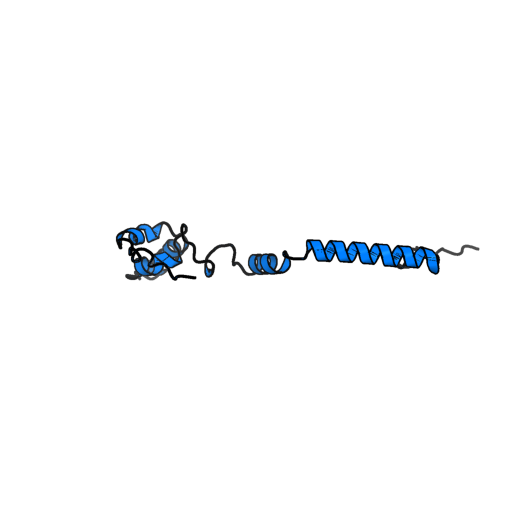1
ATOM 840 C CA . THR A 1 102 ? 27.531 -15.896 -32.462 1.00 82.69 102 THR A CA 1
ATOM 841 C C . THR A 1 102 ? 28.257 -15.767 -31.139 1.00 82.69 102 THR A C 1
ATOM 843 O O . THR A 1 102 ? 29.157 -16.558 -30.847 1.00 82.69 102 THR A O 1
ATOM 846 N N . SER A 1 103 ? 27.822 -14.830 -30.297 1.00 76.62 103 SER A N 1
ATOM 847 C CA . SER A 1 103 ? 28.364 -14.685 -28.935 1.00 76.62 103 SER A CA 1
ATOM 848 C C . SER A 1 103 ? 28.077 -15.911 -28.050 1.00 76.62 103 SER A C 1
ATOM 850 O O . SER A 1 103 ? 28.778 -16.163 -27.073 1.00 76.62 103 SER A O 1
ATOM 852 N N . TRP A 1 104 ? 27.097 -16.729 -28.441 1.00 72.38 104 TRP A N 1
ATOM 853 C CA . TRP A 1 104 ? 26.689 -17.959 -27.760 1.00 72.38 104 TRP A CA 1
ATOM 854 C C . TRP A 1 104 ? 27.508 -19.201 -28.141 1.00 72.38 104 TRP A C 1
ATOM 856 O O . TRP A 1 104 ? 27.417 -20.219 -27.453 1.00 72.38 104 TRP A O 1
ATOM 866 N N . GLY A 1 105 ? 28.312 -19.138 -29.209 1.00 66.38 105 GLY A N 1
ATOM 867 C CA . GLY A 1 105 ? 29.039 -20.293 -29.748 1.00 66.38 105 GLY A CA 1
ATOM 868 C C . GLY A 1 105 ? 30.120 -20.868 -28.824 1.00 66.38 105 GLY A C 1
ATOM 869 O O . GLY A 1 105 ? 30.469 -22.032 -28.964 1.00 66.38 105 GLY A O 1
ATOM 870 N N . GLY A 1 106 ? 30.627 -20.090 -27.861 1.00 61.12 106 GLY A N 1
ATOM 871 C CA . GLY A 1 106 ? 31.689 -20.526 -26.944 1.00 61.12 106 GLY A CA 1
ATOM 872 C C . GLY A 1 106 ? 31.215 -21.081 -25.597 1.00 61.12 106 GLY A C 1
ATOM 873 O O . GLY A 1 106 ? 32.014 -21.672 -24.882 1.00 61.12 106 GLY A O 1
ATOM 874 N N . HIS A 1 107 ? 29.943 -20.896 -25.226 1.00 58.38 107 HIS A N 1
ATOM 875 C CA . HIS A 1 107 ? 29.457 -21.247 -23.880 1.00 58.38 107 HIS A CA 1
ATOM 876 C C . HIS A 1 107 ? 28.836 -22.656 -23.797 1.00 58.38 107 HIS A C 1
ATOM 878 O O . HIS A 1 107 ? 28.662 -23.188 -22.704 1.00 58.38 107 HIS A O 1
ATOM 884 N N . TRP A 1 108 ? 28.509 -23.255 -24.950 1.00 52.31 108 TRP A N 1
ATOM 885 C CA . TRP A 1 108 ? 27.899 -24.590 -25.070 1.00 52.31 108 TRP A CA 1
ATOM 886 C C . TRP A 1 108 ? 28.627 -25.512 -26.057 1.00 52.31 108 TRP A C 1
ATOM 888 O O . TRP A 1 108 ? 28.193 -26.643 -26.260 1.00 52.31 108 TRP A O 1
ATOM 898 N N . ALA A 1 109 ? 29.710 -25.049 -26.690 1.00 54.31 109 ALA A N 1
ATOM 899 C CA . ALA A 1 109 ? 30.561 -25.920 -27.485 1.00 54.31 109 ALA A CA 1
ATOM 900 C C . ALA A 1 109 ? 31.362 -26.807 -26.527 1.00 54.31 109 ALA A C 1
ATOM 902 O O . ALA A 1 109 ? 32.316 -26.359 -25.892 1.00 54.31 109 ALA A O 1
ATOM 903 N N . GLU A 1 110 ? 30.931 -28.060 -26.397 1.00 54.75 110 GLU A N 1
ATOM 904 C CA . GLU A 1 110 ? 31.737 -29.141 -25.834 1.00 54.75 110 GLU A CA 1
ATOM 905 C C . GLU A 1 110 ? 33.150 -29.071 -26.442 1.00 54.75 110 GLU A C 1
ATOM 907 O O . GLU A 1 110 ? 33.269 -28.874 -27.659 1.00 54.75 110 GLU A O 1
ATOM 912 N N . PRO A 1 111 ? 34.230 -29.181 -25.645 1.00 51.28 111 PRO A N 1
ATOM 913 C CA . PRO A 1 111 ? 35.568 -29.196 -26.208 1.00 51.28 111 PRO A CA 1
ATOM 914 C C . PRO A 1 111 ? 35.642 -30.389 -27.156 1.00 51.28 111 PRO A C 1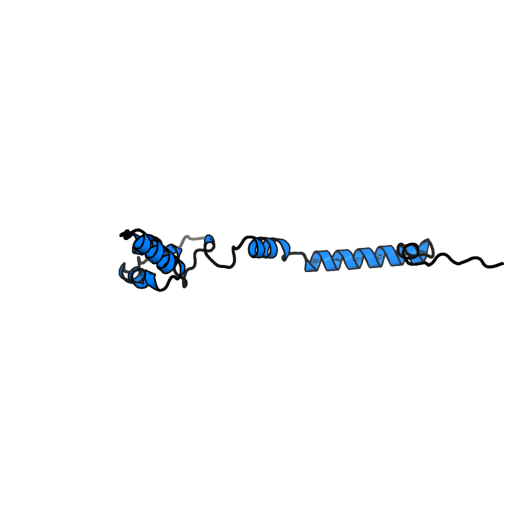
ATOM 916 O O . PRO A 1 111 ? 35.498 -31.534 -26.730 1.00 51.28 111 PRO A O 1
ATOM 919 N N . ALA A 1 112 ? 35.832 -30.119 -28.449 1.00 54.50 112 ALA A N 1
ATOM 920 C CA . ALA A 1 112 ? 36.122 -31.158 -29.417 1.00 54.50 112 ALA A CA 1
ATOM 921 C C . ALA A 1 112 ? 37.344 -31.928 -28.901 1.00 54.50 112 ALA A C 1
ATOM 923 O O . ALA A 1 112 ? 38.463 -31.413 -28.873 1.00 54.50 112 ALA A O 1
ATOM 924 N N . HIS A 1 113 ? 37.106 -33.149 -28.421 1.00 50.06 113 HIS A N 1
ATOM 925 C CA . HIS A 1 113 ? 38.150 -34.119 -28.160 1.00 50.06 113 HIS A CA 1
ATOM 926 C C . HIS A 1 113 ? 38.844 -34.376 -29.499 1.00 50.06 113 HIS A C 1
ATOM 928 O O . HIS A 1 113 ? 38.344 -35.121 -30.338 1.00 50.06 113 HIS A O 1
ATOM 934 N N . ASN A 1 114 ? 39.986 -33.724 -29.706 1.00 50.19 114 ASN A N 1
ATOM 935 C CA . ASN A 1 114 ? 40.899 -34.038 -30.794 1.00 50.19 114 ASN A CA 1
ATOM 936 C C . ASN A 1 114 ? 41.488 -35.425 -30.505 1.00 50.19 114 ASN A C 1
ATOM 938 O O . ASN A 1 114 ? 42.470 -35.560 -29.776 1.00 50.19 114 ASN A O 1
ATOM 942 N N . GLY A 1 115 ? 40.815 -36.459 -31.005 1.00 53.66 115 GLY A N 1
ATOM 943 C CA . GLY A 1 115 ? 41.304 -37.827 -31.019 1.00 53.66 115 GLY A CA 1
ATOM 944 C C . GLY A 1 115 ? 42.146 -38.076 -32.267 1.00 53.66 115 GLY A C 1
ATOM 945 O O . GLY A 1 115 ? 41.591 -38.064 -33.359 1.00 53.66 115 GLY A O 1
ATOM 946 N N . HIS A 1 116 ? 43.429 -38.356 -32.018 1.00 36.03 116 HIS A N 1
ATOM 947 C CA . HIS A 1 116 ? 44.424 -39.044 -32.859 1.00 36.03 116 HIS A CA 1
ATOM 948 C C . HIS A 1 116 ? 44.873 -38.392 -34.172 1.00 36.03 116 HIS A C 1
ATOM 950 O O . HIS A 1 116 ? 44.071 -38.266 -35.118 1.00 36.03 116 HIS A O 1
#

Radius of gyration: 30.63 Å; chains: 1; bounding box: 70×68×70 Å

Sequence (116 aa):
MGHGNGDPFKVPHWSVYNDWQRSPHLVAYAKRLERMGLKDPWIRNIYWMYNPEFPNKAYTKEYTPGKLAWKILKPGFKQGLALAVVVLVAEEAYSKLKYGHTSWGGHWAEPAHNGH